Protein 8BTX (pdb70)

Radius of gyration: 14.87 Å; Cα contacts (8 Å, |Δi|>4): 367; chains: 1; bounding box: 34×34×34 Å

GO terms:
  GO:0005515 protein binding (F, IPI)
  GO:0000968 tRNA exon ligation (P, IDA)
  GO:0036498 IRE1-mediated unfolded protein response (P, IDA)
  GO:1902494 catalytic complex (C, IDA)
  GO:0044600 protein guanylyltransferase activity (F, IDA)
  GO:0070054 mRNA splicing, via endonucleolytic cleavage and ligation (P, IDA)
  GO:0005634 nucleus (C, IDA)
  GO:0005737 cytoplasm (C, IDA)
  GO:0072669 tRNA-splicing ligase complex (C, IDA)
  GO:0006388 tRNA splicing, via endonucleolytic cleavage and ligation (P, IDA)
  GO:0170057 RNA ligase (GTP) activity (F, IDA)
  GO:0005737 cytoplasm (C, EXP)
  GO:0000394 RNA splicing, via endonucleolytic cleavage and ligation (P, IMP)
  GO:0005654 nucleoplasm (C, TAS)

Sequence (158 aa):
DYNLTEEQKAIKAKYPPVNRKYEYLDHTADVQLHAWGDTLEEAFEQCAMAMFGYMTDTGTVEPLQTVEVETQGDDLQQSLLFHFLDEWLYKFSADEFFIPREVKVLSIDQRNFKLRSIIGWGEEFSLSKHPQGTEVKAITYSAMQVYNEENPEVFVVIIDI

Organism: Homo sapiens (NCBI:txid9606)

Structure (mmCIF, N/CA/C/O backbone):
data_8BTX
#
_entry.id   8BTX
#
_cell.length_a   79.981
_cell.length_b   79.981
_cell.length_c   65.164
_cell.angle_alpha   90.000
_cell.angle_beta   90.000
_cell.angle_gamma   90.000
#
_symmetry.space_group_name_H-M   'P 42 2 2'
#
loop_
_entity.id
_entity.type
_entity.pdbx_description
1 polymer 'Protein archease'
2 water water
#
loop_
_atom_site.group_PDB
_atom_site.id
_atom_site.type_symbol
_atom_site.label_atom_id
_atom_site.label_alt_id
_atom_site.label_comp_id
_atom_site.label_asym_id
_atom_site.label_entity_id
_atom_site.label_seq_id
_atom_site.pdbx_PDB_ins_code
_atom_site.Cartn_x
_atom_site.Cartn_y
_atom_site.Cartn_z
_atom_site.occupancy
_atom_site.B_iso_or_equiv
_atom_site.auth_seq_id
_atom_site.auth_comp_id
_atom_site.auth_asym_id
_atom_site.auth_atom_id
_atom_site.pdbx_PDB_model_num
ATOM 1 N N . ASP A 1 26 ? 22.88787 26.28394 27.34218 1.000 88.54848 22 ASP A N 1
ATOM 2 C CA . ASP A 1 26 ? 21.83224 27.27950 27.14035 1.000 95.43658 22 ASP A CA 1
ATOM 3 C C . ASP A 1 26 ? 20.87158 26.91920 25.99964 1.000 96.51086 22 ASP A C 1
ATOM 4 O O . ASP A 1 26 ? 21.30959 26.54715 24.90337 1.000 98.49007 22 ASP A O 1
ATOM 9 N N . TYR A 1 27 ? 19.56546 27.05408 26.26299 1.000 89.80717 23 TYR A N 1
ATOM 10 C CA . TYR A 1 27 ? 18.50544 26.67731 25.33004 1.000 89.74990 23 TYR A CA 1
ATOM 11 C C . TYR A 1 27 ? 17.61262 27.87711 25.03486 1.000 87.64112 23 TYR A C 1
ATOM 12 O O . TYR A 1 27 ? 17.66688 28.90797 25.71351 1.000 89.22286 23 TYR A O 1
ATOM 21 N N . ASN A 1 28 ? 16.77255 27.72314 24.01025 1.000 80.06566 24 ASN A N 1
ATOM 22 C CA . ASN A 1 28 ? 15.72892 28.69038 23.68598 1.000 82.19662 24 ASN A CA 1
ATOM 23 C C . ASN A 1 28 ? 14.40655 28.16938 24.23581 1.000 84.77501 24 ASN A C 1
ATOM 24 O O . ASN A 1 28 ? 13.98299 27.05489 23.90126 1.000 83.06343 24 ASN A O 1
ATOM 29 N N . LEU A 1 29 ? 13.75814 28.97165 25.07206 1.000 75.88914 25 LEU A N 1
ATOM 30 C CA . LEU A 1 29 ? 12.57963 28.54190 25.80848 1.000 76.17783 25 LEU A CA 1
ATOM 31 C C . LEU A 1 29 ? 11.31734 29.15928 25.21902 1.000 65.56869 25 LEU A C 1
ATOM 32 O O . LEU A 1 29 ? 11.31534 30.32145 24.80160 1.000 73.07513 25 LEU A O 1
ATOM 37 N N . THR A 1 30 ? 10.24802 28.36855 25.18196 1.000 68.35862 26 THR A N 1
ATOM 38 C CA . THR A 1 30 ? 8.92210 28.91400 24.96523 1.000 64.91318 26 THR A CA 1
ATOM 39 C C . THR A 1 30 ? 8.54816 29.81076 26.13883 1.000 70.74669 26 THR A C 1
ATOM 40 O O . THR A 1 30 ? 9.21018 29.82823 27.18027 1.000 69.24473 26 THR A O 1
ATOM 44 N N . GLU A 1 31 ? 7.45679 30.55480 25.96823 1.000 71.05793 27 GLU A N 1
ATOM 45 C CA . GLU A 1 31 ? 6.93323 31.33105 27.08286 1.000 70.44949 27 GLU A CA 1
ATOM 46 C C . GLU A 1 31 ? 6.48442 30.42268 28.21365 1.000 70.18672 27 GLU A C 1
ATOM 47 O O . GLU A 1 31 ? 6.69378 30.73490 29.39072 1.000 71.63178 27 GLU A O 1
ATOM 53 N N . GLU A 1 32 ? 5.84379 29.30106 27.87631 1.000 69.18112 28 GLU A N 1
ATOM 54 C CA . GLU A 1 32 ? 5.39485 28.37478 28.90802 1.000 73.42645 28 GLU A CA 1
ATOM 55 C C . GLU A 1 32 ? 6.57982 27.82184 29.68684 1.000 71.25253 28 GLU A C 1
ATOM 56 O O . GLU A 1 32 ? 6.53432 27.71941 30.91787 1.000 70.33348 28 GLU A O 1
ATOM 62 N N . GLN A 1 33 ? 7.65700 27.47283 28.98504 1.000 69.41474 29 GLN A N 1
ATOM 63 C CA . GLN A 1 33 ? 8.83444 26.93848 29.65910 1.000 63.15947 29 GLN A CA 1
ATOM 64 C C . GLN A 1 33 ? 9.47610 27.98431 30.56325 1.000 63.80045 29 GLN A C 1
ATOM 65 O O . GLN A 1 33 ? 9.94068 27.66039 31.65936 1.000 60.94308 29 GLN A O 1
ATOM 71 N N . LYS A 1 34 ? 9.50715 29.24405 30.12733 1.000 61.23470 30 LYS A N 1
ATOM 72 C CA . LYS A 1 34 ? 10.05282 30.29673 30.97788 1.000 64.50252 30 LYS A CA 1
ATOM 73 C C . LYS A 1 34 ? 9.22041 30.46861 32.24358 1.000 71.61066 30 LYS A C 1
ATOM 74 O O . LYS A 1 34 ? 9.75985 30.76167 33.31966 1.000 66.82387 30 LYS A O 1
ATOM 80 N N . ALA A 1 35 ? 7.90461 30.28175 32.13698 1.000 67.85868 31 ALA A N 1
ATOM 81 C CA . ALA A 1 35 ? 7.04497 30.47722 33.29895 1.000 70.50013 31 ALA A CA 1
ATOM 82 C C . ALA A 1 35 ? 7.27904 29.39559 34.34560 1.000 66.85615 31 ALA A C 1
ATOM 83 O O . ALA A 1 35 ? 7.31053 29.68770 35.54654 1.000 67.40898 31 ALA A O 1
ATOM 85 N N . ILE A 1 36 ? 7.46188 28.14567 33.91351 1.000 61.31976 32 ILE A N 1
ATOM 86 C CA . ILE A 1 36 ? 7.73956 27.06932 34.85917 1.000 65.46343 32 ILE A CA 1
ATOM 87 C C . ILE A 1 36 ? 9.08953 27.28463 35.52153 1.000 65.90055 32 ILE A C 1
ATOM 88 O O . ILE A 1 36 ? 9.25561 27.05784 36.72524 1.000 67.70174 32 ILE A O 1
ATOM 93 N N . LYS A 1 37 ? 10.07688 27.71948 34.74251 1.000 66.31562 33 LYS A N 1
ATOM 94 C CA . LYS A 1 37 ? 11.39879 27.98997 35.28850 1.000 65.36768 33 LYS A CA 1
ATOM 95 C C . LYS A 1 37 ? 11.35261 29.07794 36.35579 1.000 67.45009 33 LYS A C 1
ATOM 96 O O . LYS A 1 37 ? 12.16485 29.07038 37.28714 1.000 70.92385 33 LYS A O 1
ATOM 102 N N . ALA A 1 38 ? 10.40619 30.00216 36.25275 1.000 66.36514 34 ALA A N 1
ATOM 103 C CA . ALA A 1 38 ? 10.30339 31.09623 37.20978 1.000 63.90816 34 ALA A CA 1
ATOM 104 C C . ALA A 1 38 ? 9.52061 30.72104 38.46173 1.000 67.24661 34 ALA A C 1
ATOM 105 O O . ALA A 1 38 ? 9.62995 31.42088 39.47305 1.000 76.84274 34 ALA A O 1
ATOM 107 N N . LYS A 1 39 ? 8.75252 29.63227 38.41908 1.000 69.77826 35 LYS A N 1
ATOM 108 C CA . LYS A 1 39 ? 7.92068 29.19054 39.53314 1.000 69.29926 35 LYS A CA 1
ATOM 109 C C . LYS A 1 39 ? 8.66221 28.34960 40.55374 1.000 68.16583 35 LYS A C 1
ATOM 110 O O . LYS A 1 39 ? 8.13361 28.13193 41.64748 1.000 68.73979 35 LYS A O 1
ATOM 116 N N . TYR A 1 40 ? 9.83688 27.82304 40.20655 1.000 56.61578 36 TYR A N 1
ATOM 117 C CA . TYR A 1 40 ? 10.55699 26.88488 41.04804 1.000 61.45498 36 TYR A CA 1
ATOM 118 C C . TYR A 1 40 ? 11.96165 27.39203 41.34492 1.000 62.39598 36 TYR A C 1
ATOM 119 O O . TYR A 1 40 ? 12.53378 28.13920 40.54986 1.000 63.79479 36 TYR A O 1
ATOM 128 N N . PRO A 1 41 ? 12.54599 26.99412 42.47206 1.000 65.81461 37 PRO A N 1
ATOM 129 C CA . PRO A 1 41 ? 13.88849 27.47211 42.82569 1.000 60.59858 37 PRO A CA 1
ATOM 130 C C . PRO A 1 41 ? 14.93417 26.90845 41.88224 1.000 55.06250 37 PRO A C 1
ATOM 131 O O . PRO A 1 41 ? 14.93767 25.70232 41.60089 1.000 58.38302 37 PRO A O 1
ATOM 135 N N . PRO A 1 42 ? 15.84366 27.74504 41.37817 1.000 56.34493 38 PRO A N 1
ATOM 136 C CA . PRO A 1 42 ? 16.93648 27.22679 40.54407 1.000 56.55745 38 PRO A CA 1
ATOM 137 C C . PRO A 1 42 ? 17.81132 26.27957 41.34505 1.000 52.28727 38 PRO A C 1
ATOM 138 O O . PRO A 1 42 ? 17.95083 26.40793 42.56239 1.000 55.97541 38 PRO A O 1
ATOM 142 N N . VAL A 1 43 ? 18.38642 25.31584 40.65531 1.000 54.79435 39 VAL A N 1
ATOM 143 C CA . VAL A 1 43 ? 19.32057 24.37570 41.26615 1.000 59.10408 39 VAL A CA 1
ATOM 144 C C . VAL A 1 43 ? 20.72842 24.93744 41.11485 1.000 58.24116 39 VAL A C 1
ATOM 145 O O . VAL A 1 43 ? 21.10878 25.38225 40.02789 1.000 56.84773 39 VAL A O 1
ATOM 149 N N . ASN A 1 44 ? 21.49487 24.95394 42.20373 1.000 58.65580 40 ASN A N 1
ATOM 150 C CA . ASN A 1 44 ? 22.87323 25.42543 42.12109 1.000 63.97653 40 ASN A CA 1
ATOM 151 C C . ASN A 1 44 ? 23.67778 24.48535 41.23401 1.000 58.16302 40 ASN A C 1
ATOM 152 O O . ASN A 1 44 ? 23.64143 23.26975 41.41944 1.000 66.77058 40 ASN A O 1
ATOM 157 N N . ARG A 1 45 ? 24.40716 25.04314 40.27189 1.000 60.25922 41 ARG A N 1
ATOM 158 C CA . ARG A 1 45 ? 25.17679 24.24322 39.32265 1.000 60.68628 41 ARG A CA 1
ATOM 159 C C . ARG A 1 45 ? 26.62902 24.18602 39.77759 1.000 56.51718 41 ARG A C 1
ATOM 160 O O . ARG A 1 45 ? 27.29005 25.22508 39.88928 1.000 58.23271 41 ARG A O 1
ATOM 168 N N . LYS A 1 46 ? 27.12162 22.97696 40.03286 1.000 56.93000 42 LYS A N 1
ATOM 169 C CA . LYS A 1 46 ? 28.52212 22.74770 40.36895 1.000 52.23772 42 LYS A CA 1
ATOM 170 C C . LYS A 1 46 ? 29.09128 21.71066 39.40286 1.000 52.64137 42 LYS A C 1
ATOM 171 O O . LYS A 1 46 ? 29.60348 20.66194 39.80045 1.000 43.86011 42 LYS A O 1
ATOM 177 N N . TYR A 1 47 ? 28.96613 22.00609 38.10879 1.000 43.60263 43 TYR A N 1
ATOM 178 C CA . TYR A 1 47 ? 29.43363 21.09171 37.08179 1.000 45.04986 43 TYR A CA 1
ATOM 179 C C . TYR A 1 47 ? 29.81259 21.88629 35.84168 1.000 48.95356 43 TYR A C 1
ATOM 180 O O . TYR A 1 47 ? 29.44224 23.06092 35.68323 1.000 50.45717 43 TYR A O 1
ATOM 189 N N . GLU A 1 48 ? 30.55352 21.22677 34.95506 1.000 46.75545 44 GLU A N 1
ATOM 190 C CA . GLU A 1 48 ? 30.93940 21.84487 33.69461 1.000 48.05248 44 GLU A CA 1
ATOM 191 C C . GLU A 1 48 ? 31.17921 20.74978 32.66455 1.000 51.25802 44 GLU A C 1
ATOM 192 O O . GLU A 1 48 ? 31.31377 19.57012 32.99944 1.000 49.00641 44 GLU A O 1
ATOM 198 N N . TYR A 1 49 ? 31.21294 21.15306 31.40165 1.000 46.14125 45 TYR A N 1
ATOM 199 C CA . TYR A 1 49 ? 31.29815 20.21467 30.29291 1.000 46.31269 45 TYR A CA 1
ATOM 200 C C . TYR A 1 49 ? 32.52933 20.52528 29.47075 1.000 48.25294 45 TYR A C 1
ATOM 201 O O . TYR A 1 49 ? 32.94295 21.68422 29.34917 1.000 52.76804 45 TYR A O 1
ATOM 210 N N . LEU A 1 50 ? 33.08571 19.48031 28.88086 1.000 52.06480 46 LEU A N 1
ATOM 211 C CA . LEU A 1 50 ? 34.16093 19.58354 27.90791 1.000 51.81491 46 LEU A CA 1
ATOM 212 C C . LEU A 1 50 ? 33.71365 18.72866 26.72018 1.000 58.93231 46 LEU A C 1
ATOM 213 O O . LEU A 1 50 ? 33.70404 17.49533 26.81284 1.000 50.48552 46 LEU A O 1
ATOM 218 N N . ASP A 1 51 ? 33.30453 19.38739 25.62801 1.000 61.31449 47 ASP A N 1
ATOM 219 C CA . ASP A 1 51 ? 32.67563 18.71132 24.49417 1.000 62.00987 47 ASP A CA 1
ATOM 220 C C . ASP A 1 51 ? 33.70928 18.12206 23.54986 1.000 59.17417 47 ASP A C 1
ATOM 221 O O . ASP A 1 51 ? 34.70961 18.76467 23.22275 1.000 59.36893 47 ASP A O 1
ATOM 226 N N . HIS A 1 52 ? 33.43712 16.91541 23.06451 1.000 55.17682 48 HIS A N 1
ATOM 227 C CA . HIS A 1 52 ? 34.18202 16.36333 21.93980 1.000 59.52998 48 HIS A CA 1
ATOM 228 C C . HIS A 1 52 ? 33.17887 15.90939 20.88690 1.000 59.10722 48 HIS A C 1
ATOM 229 O O . HIS A 1 52 ? 31.96526 16.02656 21.06839 1.000 62.29711 48 HIS A O 1
ATOM 236 N N . THR A 1 53 ? 33.68946 15.40615 19.76655 1.000 68.29735 49 THR A N 1
ATOM 237 C CA . THR A 1 53 ? 32.81706 15.03773 18.65776 1.000 69.32047 49 THR A CA 1
ATOM 238 C C . THR A 1 53 ? 31.73829 14.05097 19.09757 1.000 68.37142 49 THR A C 1
ATOM 239 O O . THR A 1 53 ? 30.54248 14.29894 18.91683 1.000 69.84007 49 THR A O 1
ATOM 243 N N . ALA A 1 54 ? 32.14805 12.93266 19.70203 1.000 67.11258 50 ALA A N 1
ATOM 244 C CA . ALA A 1 54 ? 31.25123 11.82293 20.00412 1.000 59.26895 50 ALA A CA 1
ATOM 245 C C . ALA A 1 54 ? 31.02213 11.60530 21.49217 1.000 58.24975 50 ALA A C 1
ATOM 246 O O . ALA A 1 54 ? 30.33945 10.64867 21.86799 1.000 57.00965 50 ALA A O 1
ATOM 248 N N . ASP A 1 55 ? 31.57552 12.44578 22.35320 1.000 52.92759 51 ASP A N 1
ATOM 249 C CA . ASP A 1 55 ? 31.38764 12.24680 23.77783 1.000 50.24882 51 ASP A CA 1
ATOM 250 C C . ASP A 1 55 ? 31.65308 13.56976 24.47420 1.000 51.62219 51 ASP A C 1
ATOM 251 O O . ASP A 1 55 ? 32.16022 14.52689 23.88224 1.000 50.00603 51 ASP A O 1
ATOM 256 N N . VAL A 1 56 ? 31.29096 13.60935 25.74362 1.000 49.10939 52 VAL A N 1
ATOM 257 C CA . VAL A 1 56 ? 31.44139 14.80442 26.55950 1.000 45.04629 52 VAL A CA 1
ATOM 258 C C . VAL A 1 56 ? 32.04372 14.37475 27.87967 1.000 50.22853 52 VAL A C 1
ATOM 259 O O . VAL A 1 56 ? 31.59057 13.38645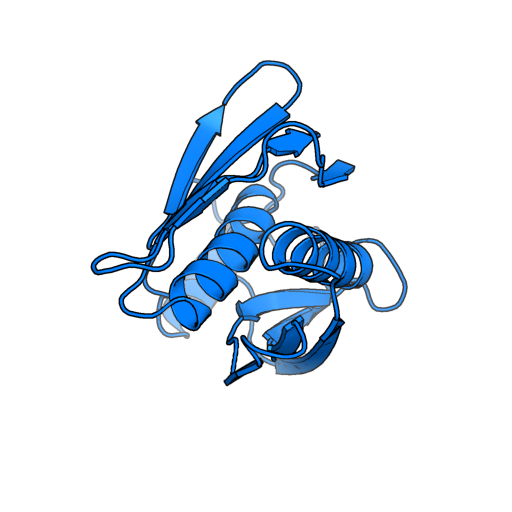 28.46458 1.000 45.92560 52 VAL A O 1
ATOM 263 N N . GLN A 1 57 ? 33.03939 15.11287 28.36989 1.000 49.55302 53 GLN A N 1
ATOM 264 C CA . GLN A 1 57 ? 33.47252 14.89904 29.74621 1.000 50.63063 53 GLN A CA 1
ATOM 265 C C . GLN A 1 57 ? 32.66327 15.78996 30.67487 1.000 54.04294 53 GLN A C 1
ATOM 266 O O . GLN A 1 57 ? 32.56209 16.99991 30.44256 1.000 50.80819 53 GLN A O 1
ATOM 272 N N . LEU A 1 58 ? 32.07271 15.17755 31.70496 1.000 46.49290 54 LEU A N 1
ATOM 273 C CA . LEU A 1 58 ? 31.42739 15.87408 32.81000 1.000 43.77691 54 LEU A CA 1
ATOM 274 C C . LEU A 1 58 ? 32.42500 16.00141 33.95001 1.000 46.49329 54 LEU A C 1
ATOM 275 O O . LEU A 1 58 ? 33.13100 15.04257 34.27979 1.000 51.39181 54 LEU A O 1
ATOM 280 N N . HIS A 1 59 ? 32.50868 17.19492 34.52148 1.000 44.72146 55 HIS A N 1
ATOM 281 C CA . HIS A 1 59 ? 33.26549 17.44815 35.73918 1.000 44.20218 55 HIS A CA 1
ATOM 282 C C . HIS A 1 59 ? 32.29638 18.05224 36.74518 1.000 47.10273 55 HIS A C 1
ATOM 283 O O . HIS A 1 59 ? 31.67925 19.08448 36.45859 1.000 47.45824 55 HIS A O 1
ATOM 290 N N . ALA A 1 60 ? 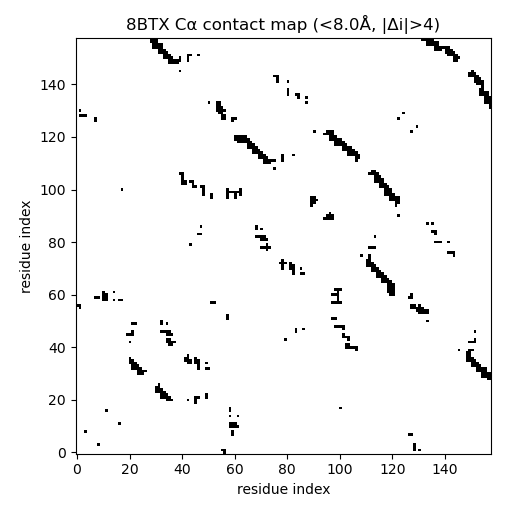32.14856 17.40142 37.90484 1.000 41.25521 56 ALA A N 1
ATOM 291 C CA . ALA A 1 60 ? 31.22789 17.84873 38.94920 1.000 40.44909 56 ALA A CA 1
ATOM 292 C C . ALA A 1 60 ? 31.92850 17.82986 40.30054 1.000 44.48510 56 ALA A C 1
ATOM 293 O O . ALA A 1 60 ? 32.81952 17.00668 40.53302 1.000 49.35908 56 ALA A O 1
ATOM 295 N N . TRP A 1 61 ? 31.48190 18.69918 41.20750 1.000 44.41922 57 TRP A N 1
ATOM 296 C CA . TRP A 1 61 ? 32.14674 18.86473 42.49476 1.000 43.07213 57 TRP A CA 1
ATOM 297 C C . TRP A 1 61 ? 31.11402 19.24477 43.55188 1.000 48.11221 57 TRP A C 1
ATOM 298 O O . TRP A 1 61 ? 29.96947 19.57517 43.24182 1.000 44.44469 57 TRP A O 1
ATOM 309 N N . GLY A 1 62 ? 31.53792 19.19121 44.80695 1.000 48.10031 58 GLY A N 1
ATOM 310 C CA . GLY A 1 62 ? 30.71748 19.71485 45.88261 1.000 51.24308 58 GLY A CA 1
ATOM 311 C C . GLY A 1 62 ? 31.49148 19.68858 47.17439 1.000 49.32136 58 GLY A C 1
ATOM 312 O O . GLY A 1 62 ? 32.67775 19.35874 47.20308 1.000 52.37883 58 GLY A O 1
ATOM 313 N N . ASP A 1 63 ? 30.80613 20.04204 48.25848 1.000 50.27473 59 ASP A N 1
ATOM 314 C CA . ASP A 1 63 ? 31.46577 20.04533 49.55828 1.000 51.35403 59 ASP A CA 1
ATOM 315 C C . ASP A 1 63 ? 31.62400 18.64055 50.11327 1.000 53.57865 59 ASP A C 1
ATOM 316 O O . ASP A 1 63 ? 32.48997 18.40992 50.96637 1.000 54.89471 59 ASP A O 1
ATOM 321 N N . THR A 1 64 ? 30.80354 17.70844 49.64374 1.000 50.93166 60 THR A N 1
ATOM 322 C CA . THR A 1 64 ? 30.83845 16.31477 50.04303 1.000 48.41441 60 THR A CA 1
ATOM 323 C C . THR A 1 64 ? 30.90332 15.46245 48.78564 1.000 48.19926 60 THR A C 1
ATOM 324 O O . THR A 1 64 ? 30.54207 15.91266 47.69302 1.000 48.66316 60 THR A O 1
ATOM 328 N N . LEU A 1 65 ? 31.36584 14.22051 48.95217 1.000 50.25352 61 LEU A N 1
ATOM 329 C CA . LEU A 1 65 ? 31.33865 13.27215 47.84195 1.000 49.50161 61 LEU A CA 1
ATOM 330 C C . LEU A 1 65 ? 29.91643 13.05315 47.35716 1.000 51.95264 61 LEU A C 1
ATOM 331 O O . LEU A 1 65 ? 29.67551 12.90367 46.15242 1.000 46.91294 61 LEU A O 1
ATOM 336 N N . GLU A 1 66 ? 28.95619 13.02515 48.28956 1.000 44.33402 62 GLU A N 1
ATOM 337 C CA . GLU A 1 66 ? 27.55115 12.89941 47.90910 1.000 46.70157 62 GLU A CA 1
ATOM 338 C C . GLU A 1 66 ? 27.11006 14.04393 47.00718 1.000 46.99076 62 GLU A C 1
ATOM 339 O O . GLU A 1 66 ? 26.36161 13.83011 46.04736 1.000 45.77148 62 GLU A O 1
ATOM 345 N N . GLU A 1 67 ? 27.53901 15.27092 47.31617 1.000 44.83293 63 GLU A N 1
ATOM 346 C CA . GLU A 1 67 ? 27.18482 16.41214 46.47725 1.000 49.00115 63 GLU A CA 1
ATOM 347 C C . GLU A 1 67 ? 27.86612 16.33061 45.11630 1.000 48.11342 63 GLU A C 1
ATOM 348 O O . GLU A 1 67 ? 27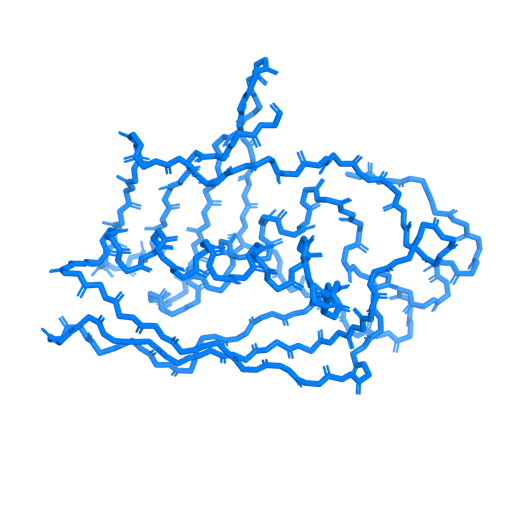.25806 16.66241 44.09425 1.000 46.98167 63 GLU A O 1
ATOM 354 N N . ALA A 1 68 ? 29.12282 15.89188 45.07276 1.000 47.11476 6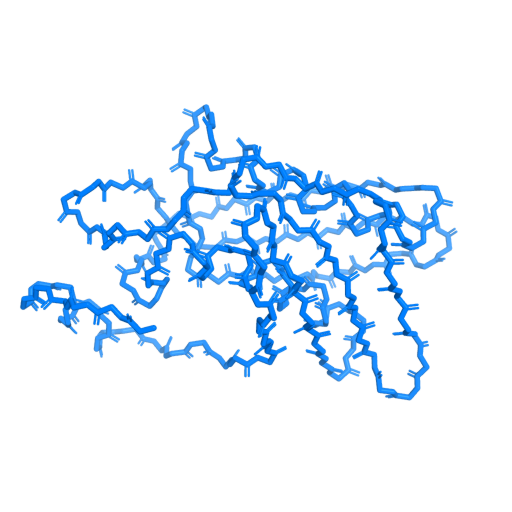4 ALA A N 1
ATOM 355 C CA . ALA A 1 68 ? 29.77248 15.72910 43.76975 1.000 43.98891 64 ALA A CA 1
ATOM 356 C C . ALA A 1 68 ? 29.02895 14.70544 42.91421 1.000 45.84211 64 ALA A C 1
ATOM 357 O O . ALA A 1 68 ? 28.84907 14.91138 41.70749 1.000 43.23659 64 ALA A O 1
ATOM 359 N N . PHE A 1 69 ? 28.55050 13.61546 43.52508 1.000 39.96001 65 PHE A N 1
ATOM 360 C CA . PHE A 1 69 ? 27.79102 12.61542 42.76230 1.000 42.69954 65 PHE A CA 1
ATOM 361 C C . PHE A 1 69 ? 26.48597 13.18987 42.22648 1.000 43.94935 65 PHE A C 1
ATOM 362 O O . PHE A 1 69 ? 26.13631 12.97018 41.06264 1.000 43.68525 65 PHE A O 1
ATOM 370 N N . GLU A 1 70 ? 25.70710 13.88269 43.08028 1.000 42.40048 66 GLU A N 1
ATOM 371 C CA . GLU A 1 70 ? 24.40740 14.37393 42.62634 1.000 44.94552 66 GLU A CA 1
ATOM 372 C C . GLU A 1 70 ? 24.57538 15.44852 41.56201 1.000 42.26903 66 GLU A C 1
ATOM 373 O O . GLU A 1 70 ? 23.77696 15.52185 40.61758 1.000 47.25054 66 GLU A O 1
ATOM 379 N N . GLN A 1 71 ? 25.61557 16.26006 41.67552 1.000 4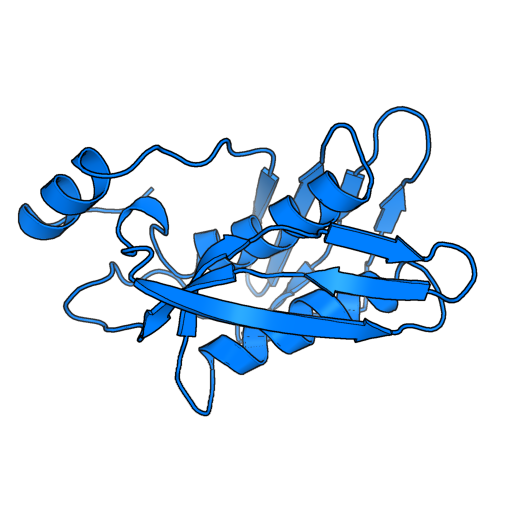2.41976 67 GLN A N 1
ATOM 380 C CA . GLN A 1 71 ? 25.90368 17.24695 40.64265 1.000 38.63918 67 GLN A CA 1
ATOM 381 C C . GLN A 1 71 ? 26.29555 16.58429 39.32643 1.000 44.91654 67 GLN A C 1
ATOM 382 O O . GLN A 1 71 ? 25.96480 17.09754 38.24729 1.000 43.98630 67 GLN A O 1
ATOM 388 N N . CYS A 1 72 ? 26.97727 15.44732 39.39139 1.000 44.95199 68 CYS A N 1
ATOM 389 C CA . CYS A 1 72 ? 27.30889 14.72559 38.16516 1.000 42.92652 68 CYS A CA 1
ATOM 390 C C . CYS A 1 72 ? 26.05637 14.18388 37.49592 1.000 42.61790 68 CYS A C 1
ATOM 391 O O . CYS A 1 72 ? 25.94456 14.20874 36.26539 1.000 45.67337 68 CYS A O 1
ATOM 394 N N . ALA A 1 73 ? 25.07492 13.72650 38.28515 1.000 47.33909 69 ALA A N 1
ATOM 395 C CA . ALA A 1 73 ? 23.82927 13.27441 37.67654 1.000 44.63214 69 ALA A CA 1
ATOM 396 C C . ALA A 1 73 ? 23.07347 14.44311 37.05808 1.000 46.21312 69 ALA A C 1
ATOM 397 O O . ALA A 1 73 ? 22.55377 14.32352 35.94231 1.000 45.09549 69 ALA A O 1
ATOM 399 N N . MET A 1 74 ? 23.02163 15.59504 37.75082 1.000 40.96552 70 MET A N 1
ATOM 400 C CA . MET A 1 74 ? 22.34068 16.75257 37.18417 1.000 42.17595 70 MET A CA 1
ATOM 401 C C . MET A 1 74 ? 23.08874 17.31162 35.98215 1.000 46.35954 70 MET A C 1
ATOM 402 O O . MET A 1 74 ? 22.46262 17.85685 35.06334 1.000 49.70808 70 MET A O 1
ATOM 407 N N . ALA A 1 75 ? 24.41626 17.17972 35.95318 1.000 46.99790 71 ALA A N 1
ATOM 408 C CA . ALA A 1 75 ? 25.14568 17.56891 34.75149 1.000 46.81914 71 ALA A CA 1
ATOM 409 C C . ALA A 1 75 ? 24.71995 16.70913 33.56892 1.000 46.94505 71 ALA A C 1
ATOM 410 O O . ALA A 1 75 ? 24.54466 17.21444 32.45234 1.000 49.84875 71 ALA A O 1
ATOM 412 N N . MET A 1 76 ? 24.51757 15.41488 33.80781 1.000 44.59100 72 MET A N 1
ATOM 413 C CA . MET A 1 76 ? 24.10358 14.50753 32.73795 1.000 47.77634 72 MET A CA 1
ATOM 414 C C . MET A 1 76 ? 22.73117 14.89049 32.20775 1.000 48.55217 72 MET A C 1
ATOM 415 O O . MET A 1 76 ? 22.53460 15.03229 30.99514 1.000 48.55057 72 MET A O 1
ATOM 420 N N . PHE A 1 77 ? 21.76086 15.05705 33.10459 1.000 47.74226 73 PHE A N 1
ATOM 421 C CA . PHE A 1 77 ? 20.42789 15.43103 32.65200 1.000 49.33601 73 PHE A CA 1
ATOM 422 C C . PHE A 1 77 ? 20.41669 16.83497 32.07718 1.000 48.10867 73 PHE A C 1
ATOM 423 O O . PHE A 1 77 ? 19.63384 17.11835 31.16768 1.000 52.76128 73 PHE A O 1
ATOM 431 N N . GLY A 1 78 ? 21.27456 17.72596 32.58980 1.000 48.04398 74 GLY A N 1
ATOM 432 C CA . GLY A 1 78 ? 21.37849 19.07137 32.04722 1.000 50.03952 74 GLY A CA 1
ATOM 433 C C . GLY A 1 78 ? 21.85518 19.10668 30.61287 1.000 52.15236 74 GLY A C 1
ATOM 434 O O . GLY A 1 78 ? 21.63484 20.10051 29.91144 1.000 53.28248 74 GLY A O 1
ATOM 435 N N . TYR A 1 79 ? 22.50561 18.04390 30.15561 1.000 46.82458 75 TYR A N 1
ATOM 436 C CA . TYR A 1 79 ? 22.87893 17.96786 28.75297 1.000 49.78769 75 TYR A CA 1
ATOM 437 C C . TYR A 1 79 ? 21.69457 17.59237 27.87073 1.000 53.93384 75 TYR A C 1
ATOM 438 O O . TYR A 1 79 ? 21.67925 17.94105 26.68356 1.000 57.78703 75 TYR A O 1
ATOM 447 N N . MET A 1 80 ? 20.69458 16.90442 28.43317 1.000 56.30898 76 MET A N 1
ATOM 448 C CA . MET A 1 80 ? 19.54204 16.44772 27.65615 1.000 56.78412 76 MET A CA 1
ATOM 449 C C . MET A 1 80 ? 18.47659 17.52304 27.48392 1.000 55.82239 76 MET A C 1
ATOM 450 O O . MET A 1 80 ? 17.73216 17.48664 26.49803 1.000 56.95966 76 MET A O 1
ATOM 455 N N . THR A 1 81 ? 18.37249 18.47022 28.41690 1.000 54.00807 77 THR A N 1
ATOM 456 C CA . THR A 1 81 ? 17.33022 19.49393 28.38400 1.000 53.95940 77 THR A CA 1
ATOM 457 C C . THR A 1 81 ? 17.71162 20.58471 29.38390 1.000 60.73605 77 THR A C 1
ATOM 458 O O . THR A 1 81 ? 18.75322 20.50656 30.04009 1.000 56.90295 77 THR A O 1
ATOM 462 N N . ASP A 1 82 ? 16.87592 21.62294 29.47503 1.000 59.51652 78 ASP A N 1
ATOM 463 C CA . ASP A 1 82 ? 16.97696 22.62427 30.54461 1.000 57.68268 78 ASP A CA 1
ATOM 464 C C . ASP A 1 82 ? 16.17412 22.07504 31.71723 1.000 53.67555 78 ASP A C 1
ATOM 465 O O . ASP A 1 82 ? 14.94430 22.14402 31.72429 1.000 51.35169 78 ASP A O 1
ATOM 470 N N . THR A 1 83 ? 16.86347 21.50365 32.70459 1.000 48.23732 79 THR A N 1
ATOM 471 C CA . THR A 1 83 ? 16.14416 20.86086 33.79657 1.000 48.77177 79 THR A CA 1
ATOM 472 C C . THR A 1 83 ? 15.42811 21.86235 34.67669 1.000 55.17000 79 THR A C 1
ATOM 473 O O . THR A 1 83 ? 14.57387 21.45422 35.47060 1.000 52.22315 79 THR A O 1
ATOM 477 N N . GLY A 1 84 ? 15.74551 23.15400 34.55255 1.000 51.46093 80 GLY A N 1
ATOM 478 C CA . GLY A 1 84 ? 14.96290 24.18169 35.22578 1.000 53.82684 80 GLY A CA 1
ATOM 479 C C . GLY A 1 84 ? 13.50814 24.22803 34.79571 1.000 53.09705 80 GLY A C 1
ATOM 480 O O . GLY A 1 84 ? 12.66752 24.75119 35.53296 1.000 55.07368 80 GLY A O 1
ATOM 481 N N . THR A 1 85 ? 13.18723 23.68210 33.62397 1.000 54.25107 81 THR A N 1
ATOM 482 C CA . THR A 1 85 ? 11.82007 23.67423 33.11874 1.000 55.91218 81 THR A CA 1
ATOM 483 C C . THR A 1 85 ? 11.05285 22.42574 33.52145 1.000 52.02828 81 THR A C 1
ATOM 484 O O . THR A 1 85 ? 9.90390 22.26533 33.10210 1.000 59.37127 81 THR A O 1
ATOM 488 N N . VAL A 1 86 ? 11.67338 21.53009 34.28419 1.000 54.84847 82 VAL A N 1
ATOM 489 C CA . VAL A 1 86 ? 11.03833 20.29721 34.73240 1.000 57.56291 82 VAL A CA 1
ATOM 490 C C . VAL A 1 86 ? 10.32754 20.56722 36.05000 1.000 56.48826 82 VAL A C 1
ATOM 491 O O . VAL A 1 86 ? 10.91484 21.14405 36.97250 1.000 58.51278 82 VAL A O 1
ATOM 495 N N . GLU A 1 87 ? 9.07455 20.13735 36.14945 1.000 58.45160 83 GLU A N 1
ATOM 496 C CA . GLU A 1 87 ? 8.35672 20.34511 37.40399 1.000 61.65775 83 GLU A CA 1
ATOM 497 C C . GLU A 1 87 ? 8.62180 19.19528 38.37393 1.000 62.53613 83 GLU A C 1
ATOM 498 O O . GLU A 1 87 ? 8.67111 18.03555 37.95604 1.000 61.42595 83 GLU A O 1
ATOM 504 N N . PRO A 1 88 ? 8.78785 19.47383 39.68166 1.000 57.76240 84 PRO A N 1
ATOM 505 C CA . PRO A 1 88 ? 9.10820 18.40728 40.64922 1.000 58.57454 84 PRO A CA 1
ATOM 506 C C . PRO A 1 88 ? 7.86682 17.68174 41.15734 1.000 63.85750 84 PRO A C 1
ATOM 507 O O . PRO A 1 88 ? 7.60819 17.59867 42.36213 1.000 69.67530 84 PRO A O 1
ATOM 511 N N . LEU A 1 89 ? 7.08938 17.13343 40.22277 1.000 62.58975 85 LEU A N 1
ATOM 512 C CA . LEU A 1 89 ? 5.79695 16.54714 40.56466 1.000 63.09550 85 LEU A CA 1
ATOM 513 C C . LEU A 1 89 ? 5.94620 15.20258 41.26530 1.000 65.15202 85 LEU A C 1
ATOM 514 O O . LEU A 1 89 ? 5.27031 14.93799 42.26995 1.000 66.46340 85 LEU A O 1
ATOM 519 N N . GLN A 1 90 ? 6.79651 14.33392 40.73018 1.000 62.92867 86 GLN A N 1
ATOM 520 C CA . GLN A 1 90 ? 6.91567 12.95818 41.18329 1.000 67.23857 86 GLN A CA 1
ATOM 521 C C . GLN A 1 90 ? 8.29543 12.69165 41.76463 1.000 63.35995 86 GLN A C 1
ATOM 522 O O . GLN A 1 90 ? 9.28656 13.33499 41.41410 1.000 58.25481 86 GLN A O 1
ATOM 528 N N . THR A 1 91 ? 8.34927 11.69254 42.63558 1.000 59.69284 87 THR A N 1
ATOM 529 C CA . THR A 1 91 ? 9.56719 11.30619 43.32941 1.000 56.50092 87 THR A CA 1
ATOM 530 C C . THR A 1 91 ? 9.99053 9.90659 42.89314 1.000 57.70668 87 THR A C 1
ATOM 531 O O . THR A 1 91 ? 9.15599 8.99923 42.78623 1.000 62.30225 87 THR A O 1
ATOM 535 N N . VAL A 1 92 ? 11.28282 9.73748 42.62996 1.000 56.02024 88 VAL A N 1
ATOM 536 C CA . VAL A 1 92 ? 11.84978 8.45900 42.21134 1.000 55.58431 88 VAL A CA 1
ATOM 537 C C . VAL A 1 92 ? 13.12196 8.21603 43.00951 1.000 53.18564 88 VAL A C 1
ATOM 538 O O . VAL A 1 92 ? 13.92497 9.13567 43.19651 1.000 51.49964 88 VAL A O 1
ATOM 542 N N . GLU A 1 93 ? 13.30515 6.98481 43.49229 1.000 52.22524 89 GLU A N 1
ATOM 543 C CA . GLU A 1 93 ? 14.49478 6.62098 44.25497 1.000 54.36974 89 GLU A CA 1
ATOM 544 C C . GLU A 1 93 ? 15.39881 5.69993 43.43812 1.000 52.02063 89 GLU A C 1
ATOM 545 O O . GLU A 1 93 ? 14.91536 4.83472 42.70219 1.000 55.22451 89 GLU A O 1
ATOM 551 N N . VAL A 1 94 ? 16.70755 5.91698 43.54996 1.000 48.46226 90 VAL A N 1
ATOM 552 C CA . VAL A 1 94 ? 17.73096 5.06737 42.93640 1.000 47.83045 90 VAL A CA 1
ATOM 553 C C . VAL A 1 94 ? 18.69934 4.64693 44.02866 1.000 47.03990 90 VAL A C 1
ATOM 554 O O . VAL A 1 94 ? 19.36834 5.49849 44.62733 1.000 49.66383 90 VAL A O 1
ATOM 558 N N . GLU A 1 95 ? 18.77159 3.34763 44.29202 1.000 49.40072 91 GLU A N 1
ATOM 559 C CA . GLU A 1 95 ? 19.76045 2.77368 45.19459 1.000 48.93457 91 GLU A CA 1
ATOM 560 C C . GLU A 1 95 ? 20.66712 1.86287 44.38966 1.000 57.08820 91 GLU A C 1
ATOM 561 O O . GLU A 1 95 ? 20.20099 1.16941 43.48144 1.000 53.57189 91 GLU A O 1
ATOM 567 N N . THR A 1 96 ? 21.95832 1.85944 44.70574 1.000 48.46650 92 THR A N 1
ATOM 568 C CA . THR A 1 96 ? 22.88150 1.10171 43.86512 1.000 54.84067 92 THR A CA 1
ATOM 569 C C . THR A 1 96 ? 24.12186 0.72793 44.66675 1.000 55.94263 92 THR A C 1
ATOM 570 O O . THR A 1 96 ? 24.35362 1.22460 45.76908 1.000 49.16774 92 THR A O 1
ATOM 574 N N . GLN A 1 97 ? 24.93703 -0.14179 44.08151 1.000 52.29977 93 GLN A N 1
ATOM 575 C CA . GLN A 1 97 ? 26.17029 -0.57796 44.71435 1.000 57.45510 93 GLN A CA 1
ATOM 576 C C . GLN A 1 97 ? 27.25263 -0.66973 43.65596 1.000 56.67339 93 GLN A C 1
ATOM 577 O O . GLN A 1 97 ? 26.97679 -0.73889 42.45864 1.000 56.70973 93 GLN A O 1
ATOM 583 N N . GLY A 1 98 ? 28.49538 -0.63813 44.11020 1.000 51.37836 94 GLY A N 1
ATOM 584 C CA . GLY A 1 98 ? 29.62695 -0.82240 43.22807 1.000 54.09533 94 GLY A CA 1
ATOM 585 C C . GLY A 1 98 ? 30.66092 -1.68735 43.91618 1.000 51.59548 94 GLY A C 1
ATOM 586 O O . GLY A 1 98 ? 30.43130 -2.19545 45.01705 1.000 50.53149 94 GLY A O 1
ATOM 587 N N . ASP A 1 99 ? 31.78917 -1.87469 43.23593 1.000 49.24761 95 ASP A N 1
ATOM 588 C CA . ASP A 1 99 ? 32.91812 -2.55291 43.85699 1.000 51.00351 95 ASP A CA 1
ATOM 589 C C . ASP A 1 99 ? 33.98768 -1.58132 44.32982 1.000 52.75993 95 ASP A C 1
ATOM 590 O O . ASP A 1 99 ? 34.87973 -1.98537 45.08058 1.000 52.19969 95 ASP A O 1
ATOM 595 N N . ASP A 1 100 ? 33.92340 -0.32553 43.89035 1.000 49.28216 96 ASP A N 1
ATOM 596 C CA . ASP A 1 100 ? 34.75830 0.75844 44.39848 1.000 52.43305 96 ASP A CA 1
ATOM 597 C C . ASP A 1 100 ? 34.02214 2.05337 44.09649 1.000 47.64556 96 ASP A C 1
ATOM 598 O O . ASP A 1 100 ? 32.90910 2.03372 43.57360 1.000 48.61037 96 ASP A O 1
ATOM 603 N N . LEU A 1 101 ? 34.63353 3.19211 44.42872 1.000 46.35540 97 LEU A N 1
ATOM 604 C CA . LEU A 1 101 ? 33.90087 4.44139 44.24214 1.000 43.76112 97 LEU A CA 1
ATOM 605 C C . LEU A 1 101 ? 33.71056 4.75968 42.76783 1.000 43.90724 97 LEU A C 1
ATOM 606 O O . LEU A 1 101 ? 32.68302 5.32824 42.39121 1.000 44.26823 97 LEU A O 1
ATOM 611 N N . GLN A 1 102 ? 34.68912 4.41298 41.92581 1.000 44.46163 98 GLN A N 1
ATOM 612 C CA A GLN A 1 102 ? 34.54938 4.69872 40.50352 0.502 46.75472 98 GLN A CA 1
ATOM 613 C CA B GLN A 1 102 ? 34.57498 4.67838 40.49612 0.498 46.77527 98 GLN A CA 1
ATOM 614 C C . GLN A 1 102 ? 33.43492 3.86922 39.88330 1.000 48.01373 98 GLN A C 1
ATOM 615 O O . GLN A 1 102 ? 32.61591 4.40006 39.12165 1.000 46.78008 98 GLN A O 1
ATOM 626 N N . SER A 1 103 ? 33.36433 2.58113 40.21006 1.000 43.34704 99 SER A N 1
ATOM 627 C CA . SER A 1 103 ? 32.28582 1.76770 39.65880 1.000 49.51900 99 SER A CA 1
ATOM 628 C C . SER A 1 103 ? 30.94856 2.12219 40.30176 1.000 45.90661 99 SER A C 1
ATOM 629 O O . SER A 1 103 ? 29.91698 2.06382 39.63477 1.000 43.09232 99 SER A O 1
ATOM 632 N N . LEU A 1 104 ? 30.94660 2.56259 41.56285 1.000 44.49066 100 LEU A N 1
ATOM 633 C CA . LEU A 1 104 ? 29.70060 3.06585 42.14926 1.000 44.55493 100 LEU A CA 1
ATOM 634 C C . LEU A 1 104 ? 29.15478 4.24893 41.34779 1.000 45.59203 100 LEU A C 1
ATOM 635 O O . LEU A 1 104 ? 27.97122 4.28668 40.99978 1.000 45.12300 100 LEU A O 1
ATOM 640 N N . LEU A 1 105 ? 30.00366 5.23016 41.05130 1.000 42.51499 101 LEU A N 1
ATOM 641 C CA . LEU A 1 105 ? 29.56057 6.35486 40.22777 1.000 45.29199 101 LEU A CA 1
ATOM 642 C C . LEU A 1 105 ? 29.01398 5.88767 38.88108 1.000 42.19818 101 LEU A C 1
ATOM 643 O O . LEU A 1 105 ? 27.98566 6.38581 38.40916 1.000 43.79398 101 LEU A O 1
ATOM 648 N N . PHE A 1 106 ? 29.70632 4.96106 38.23268 1.000 43.21458 102 PHE A N 1
ATOM 649 C CA . PHE A 1 106 ? 29.24995 4.49629 36.92897 1.000 43.51371 102 PHE A CA 1
ATOM 650 C C . PHE A 1 106 ? 27.84757 3.92682 37.01431 1.000 42.89260 102 PHE A C 1
ATOM 651 O O . PHE A 1 106 ? 26.96049 4.31063 36.24404 1.000 43.56893 102 PHE A O 1
ATOM 659 N N . HIS A 1 107 ? 27.62468 2.99389 37.93948 1.000 38.68072 103 HIS A N 1
ATOM 660 C CA . HIS A 1 107 ? 26.31810 2.35834 38.00971 1.000 42.09735 103 HIS A CA 1
ATOM 661 C C . HIS A 1 107 ? 25.25184 3.33478 38.48789 1.000 47.25522 103 HIS A C 1
ATOM 662 O O . HIS A 1 107 ? 24.10268 3.26612 38.03720 1.000 45.09432 103 HIS A O 1
ATOM 669 N N . PHE A 1 108 ? 25.62697 4.27828 39.35092 1.000 41.50945 104 PHE A N 1
ATOM 670 C CA . PHE A 1 108 ? 24.69990 5.32892 39.77123 1.000 41.53431 104 PHE A CA 1
ATOM 671 C C . PHE A 1 108 ? 24.20436 6.13175 38.57836 1.000 43.16469 104 PHE A C 1
ATOM 672 O O . PHE A 1 108 ? 23.00006 6.32672 38.40646 1.000 45.82034 104 PHE A O 1
ATOM 680 N N . LEU A 1 109 ? 25.12136 6.59446 37.72891 1.000 41.96787 105 LEU A N 1
ATOM 681 C CA . LEU A 1 109 ? 24.70575 7.34734 36.54833 1.000 41.23762 105 LEU A CA 1
ATOM 682 C C . LEU A 1 109 ? 23.95966 6.45904 35.56709 1.000 44.81846 105 LEU A C 1
ATOM 683 O O . LEU A 1 109 ? 22.99748 6.90370 34.92923 1.000 44.13997 105 LEU A O 1
ATOM 688 N N . ASP A 1 110 ? 24.42501 5.21412 35.40781 1.000 42.37122 106 ASP A N 1
ATOM 689 C CA . ASP A 1 110 ? 23.78434 4.26019 34.49978 1.000 43.18076 106 ASP A CA 1
ATOM 690 C C . ASP A 1 110 ? 22.33448 4.02305 34.90225 1.000 50.90468 106 ASP A C 1
ATOM 691 O O . ASP A 1 110 ? 21.43898 3.98258 34.04984 1.000 49.09320 106 ASP A O 1
ATOM 696 N N . GLU A 1 111 ? 22.07285 3.89313 36.20390 1.000 46.65389 107 GLU A N 1
ATOM 697 C CA . GLU A 1 111 ? 20.70326 3.62237 36.63314 1.000 50.41990 107 GLU A CA 1
ATOM 698 C C . GLU A 1 111 ? 19.79619 4.82593 36.41735 1.000 46.30908 107 GLU A C 1
ATOM 699 O O . GLU A 1 111 ? 18.62932 4.66341 36.04335 1.000 48.57681 107 GLU A O 1
ATOM 705 N N . TRP A 1 112 ? 20.30402 6.03396 36.65918 1.000 45.62837 108 TRP A N 1
ATOM 706 C CA . TRP A 1 112 ? 19.50232 7.22856 36.40181 1.000 48.58218 108 TRP A CA 1
ATOM 707 C C . TRP A 1 112 ? 19.25048 7.42295 34.91134 1.000 48.61209 108 TRP A C 1
ATOM 708 O O . TRP A 1 112 ? 18.16904 7.86418 34.50974 1.000 43.67870 108 TRP A O 1
ATOM 719 N N . LEU A 1 113 ? 20.24618 7.13547 34.07149 1.000 47.75787 109 LEU A N 1
ATOM 720 C CA . LEU A 1 113 ? 20.01217 7.22816 32.63515 1.000 51.08627 109 LEU A CA 1
ATOM 721 C C . LEU A 1 113 ? 18.92745 6.24742 32.18649 1.000 52.26221 109 LEU A C 1
ATOM 722 O O . LEU A 1 113 ? 18.10594 6.57726 31.32206 1.000 50.69737 109 LEU A O 1
ATOM 727 N N . TYR A 1 114 ? 18.88663 5.04867 32.77763 1.000 49.57256 110 TYR A N 1
ATOM 728 C CA . TYR A 1 114 ? 17.84876 4.08512 32.40898 1.000 53.62557 110 TYR A CA 1
ATOM 729 C C . TYR A 1 114 ? 16.46825 4.48789 32.90608 1.000 54.19910 110 TYR A C 1
ATOM 730 O O . TYR A 1 114 ? 15.46115 4.07399 32.32195 1.000 54.97975 110 TYR A O 1
ATOM 739 N N . LYS A 1 115 ? 16.38828 5.25199 33.99752 1.000 49.87470 111 LYS A N 1
ATOM 740 C CA . LYS A 1 115 ? 15.09155 5.78753 34.40017 1.000 51.34704 111 LYS A CA 1
ATOM 741 C C . LYS A 1 115 ? 14.54678 6.73092 33.34407 1.000 54.44896 111 LYS A C 1
ATOM 742 O O . LYS A 1 115 ? 13.32989 6.84140 33.18201 1.000 54.81531 111 LYS A O 1
ATOM 748 N N . PHE A 1 116 ? 15.43854 7.42571 32.63129 1.000 51.39700 112 PHE A N 1
ATOM 749 C CA . PHE A 1 116 ? 15.03980 8.36910 31.59296 1.000 53.17788 112 PHE A CA 1
ATOM 750 C C . PHE A 1 116 ? 14.71637 7.67371 30.27781 1.000 52.46408 112 PHE A C 1
ATOM 751 O O . PHE A 1 116 ? 13.76523 8.05525 29.58871 1.000 56.39700 112 PHE A O 1
ATOM 759 N N . SER A 1 117 ? 15.52405 6.68884 29.89203 1.000 51.96036 113 SER A N 1
ATOM 760 C CA . SER A 1 117 ? 15.42988 6.11189 28.55534 1.000 54.79986 113 SER A CA 1
ATOM 761 C C . SER A 1 117 ? 14.36682 5.02565 28.43039 1.000 65.00164 113 SER A C 1
ATOM 762 O O . SER A 1 117 ? 14.01142 4.65558 27.30238 1.000 65.61861 113 SER A O 1
ATOM 765 N N . ALA A 1 118 ? 13.81923 4.52153 29.53285 1.000 61.17322 114 ALA A N 1
ATOM 766 C CA . ALA A 1 118 ? 12.86233 3.42796 29.43881 1.000 64.04416 114 ALA A CA 1
ATOM 767 C C . ALA A 1 118 ? 11.84700 3.54788 30.56950 1.000 64.56969 114 ALA A C 1
ATOM 768 O O . ALA A 1 118 ? 11.95586 4.41705 31.44000 1.000 63.31963 114 ALA A O 1
ATOM 770 N N . ASP A 1 119 ? 10.83520 2.67585 30.52508 1.000 67.29683 115 ASP A N 1
ATOM 771 C CA . ASP A 1 119 ? 9.85229 2.51340 31.59622 1.000 69.46663 115 ASP A CA 1
ATOM 772 C C . ASP A 1 119 ? 8.99266 3.76382 31.74969 1.000 72.95821 115 ASP A C 1
ATOM 773 O O . ASP A 1 119 ? 8.07014 3.98472 30.95911 1.000 69.78417 115 ASP A O 1
ATOM 778 N N . GLU A 1 120 ? 9.27268 4.58501 32.75890 1.000 68.13711 116 GLU A N 1
ATOM 779 C CA . GLU A 1 120 ? 8.46145 5.76849 33.00571 1.000 70.66515 116 GLU A CA 1
ATOM 780 C C . GLU A 1 120 ? 9.03781 7.03102 32.36853 1.000 64.99710 116 GLU A C 1
ATOM 781 O O . GLU A 1 120 ? 8.39341 8.08266 32.43334 1.000 65.59889 116 GLU A O 1
ATOM 787 N N . PHE A 1 121 ? 10.20904 6.94361 31.72930 1.000 64.17400 117 PHE A N 1
ATOM 788 C CA . PHE A 1 121 ? 10.79648 8.06869 30.99258 1.000 58.71697 117 PHE A CA 1
ATOM 789 C C . PHE A 1 121 ? 10.90801 9.30802 31.88345 1.000 60.99336 117 PHE A C 1
ATOM 790 O O . PHE A 1 121 ? 10.52912 10.41361 31.50285 1.000 60.68256 117 PHE A O 1
ATOM 798 N N . PHE A 1 122 ? 11.44204 9.10787 33.08090 1.000 59.31907 118 PHE A N 1
ATOM 799 C CA . PHE A 1 122 ? 11.48604 10.12859 34.11700 1.000 58.24143 118 PHE A CA 1
ATOM 800 C C . PHE A 1 122 ? 12.68855 11.05328 33.90958 1.000 56.10574 118 PHE A C 1
ATOM 801 O O . PHE A 1 122 ? 13.79989 10.58556 33.63999 1.000 52.92349 118 PHE A O 1
ATOM 809 N N . ILE A 1 123 ? 12.46534 12.36225 34.02311 1.000 57.71286 119 ILE A N 1
ATOM 810 C CA . ILE A 1 123 ? 13.52747 13.36150 33.97536 1.000 56.02909 119 ILE A CA 1
ATOM 811 C C . ILE A 1 123 ? 13.52709 14.10712 35.30949 1.000 55.36764 119 ILE A C 1
ATOM 812 O O . ILE A 1 123 ? 12.52088 14.71958 35.67548 1.000 56.01029 119 ILE A O 1
ATOM 817 N N . PRO A 1 124 ? 14.60883 14.07252 36.08366 1.000 52.99870 120 PRO A N 1
ATOM 818 C CA . PRO A 1 124 ? 14.60959 14.78744 37.36524 1.000 53.42855 120 PRO A CA 1
ATOM 819 C C . PRO A 1 124 ? 14.94597 16.25097 37.18586 1.000 54.33948 120 PRO A C 1
ATOM 820 O O . PRO A 1 124 ? 15.84872 16.61103 36.43460 1.000 53.89466 120 PRO A O 1
ATOM 824 N N . ARG A 1 125 ? 14.20318 17.10031 37.88736 1.000 52.07706 121 ARG A N 1
ATOM 825 C CA . ARG A 1 125 ? 14.63114 18.48367 38.02857 1.000 52.56285 121 ARG A CA 1
ATOM 826 C C . ARG A 1 125 ? 15.86788 18.58010 38.90744 1.000 55.69460 121 ARG A C 1
ATOM 827 O O . ARG A 1 125 ? 16.73450 19.44307 38.69795 1.000 50.38325 121 ARG A O 1
ATOM 835 N N . GLU A 1 126 ? 15.95460 17.70529 39.89947 1.000 50.69269 122 GLU A N 1
ATOM 836 C CA . GLU A 1 126 ? 16.96397 17.78019 40.93691 1.000 49.01149 122 GLU A CA 1
ATOM 837 C C . GLU A 1 126 ? 17.21348 16.36463 41.43983 1.000 51.55985 122 GLU A C 1
ATOM 838 O O . GLU A 1 126 ? 16.27572 15.56900 41.53098 1.000 47.23446 122 GLU A O 1
ATOM 844 N N . VAL A 1 127 ? 18.47234 16.04626 41.74258 1.000 51.95930 123 VAL A N 1
ATOM 845 C CA . VAL A 1 127 ? 18.84561 14.75674 42.30445 1.000 51.45434 123 VAL A CA 1
ATOM 846 C C . VAL A 1 127 ? 19.55399 14.99917 43.62490 1.000 49.54171 123 VAL A C 1
ATOM 847 O O . VAL A 1 127 ? 20.35653 15.93084 43.75360 1.000 50.41022 123 VAL A O 1
ATOM 851 N N . LYS A 1 128 ? 19.26113 14.16023 44.61021 1.000 46.96820 124 LYS A N 1
ATOM 852 C CA . LYS A 1 128 ? 19.93973 14.23656 45.89193 1.000 45.57883 124 LYS A CA 1
ATOM 853 C C . LYS A 1 128 ? 20.49360 12.87058 46.23443 1.000 51.15684 124 LYS A C 1
ATOM 854 O O . LYS A 1 128 ? 19.77018 11.87211 46.15391 1.000 50.38643 124 LYS A O 1
ATOM 860 N N . VAL A 1 129 ? 21.75912 12.84032 46.64485 1.000 50.69540 125 VAL A N 1
ATOM 861 C CA . VAL A 1 129 ? 22.42060 11.63374 47.11781 1.000 47.05903 125 VAL A CA 1
ATOM 862 C C . VAL A 1 129 ? 22.40957 11.67543 48.63919 1.000 51.84149 125 VAL A C 1
ATOM 863 O O . VAL A 1 129 ? 23.07590 12.51728 49.25838 1.000 43.91550 125 VAL A O 1
ATOM 867 N N . LEU A 1 130 ? 21.61040 10.78760 49.24590 1.000 52.76335 126 LEU A N 1
ATOM 868 C CA . LEU A 1 130 ? 21.40710 10.83576 50.68940 1.000 52.77116 126 LEU A CA 1
ATOM 869 C C . LEU A 1 130 ? 22.62248 10.30957 51.43208 1.000 54.08407 126 LEU A C 1
ATOM 870 O O . LEU A 1 130 ? 22.99636 10.84193 52.48219 1.000 57.07986 126 LEU A O 1
ATOM 875 N N . SER A 1 131 ? 23.25737 9.27149 50.90179 1.000 49.77219 127 SER A N 1
ATOM 876 C CA . SER A 1 131 ? 24.35236 8.61527 51.59909 1.000 49.94455 127 SER A CA 1
ATOM 877 C C . SER A 1 131 ? 25.15025 7.78668 50.61401 1.000 52.94310 127 SER A C 1
ATOM 878 O O . SER A 1 131 ? 24.58208 7.16653 49.70779 1.000 49.65708 127 SER A O 1
ATOM 881 N N . ILE A 1 132 ? 26.46306 7.77663 50.81105 1.000 50.14369 128 ILE A N 1
ATOM 882 C CA . ILE A 1 132 ? 27.36190 6.82402 50.18216 1.000 49.95014 128 ILE A CA 1
ATOM 883 C C . ILE A 1 132 ? 28.03400 6.06041 51.30930 1.000 58.31130 128 ILE A C 1
ATOM 884 O O . ILE A 1 132 ? 28.62671 6.66732 52.21405 1.000 56.22254 128 ILE A O 1
ATOM 889 N N . ASP A 1 133 ? 27.89275 4.74307 51.29379 1.000 57.65622 129 ASP A N 1
ATOM 890 C CA . ASP A 1 133 ? 28.61780 3.88481 52.22800 1.000 64.85801 129 ASP A CA 1
ATOM 891 C C . ASP A 1 133 ? 30.00232 3.66141 51.63252 1.000 61.39017 129 ASP A C 1
ATOM 892 O O . ASP A 1 133 ? 30.17367 2.86898 50.70493 1.000 59.72436 129 ASP A O 1
ATOM 897 N N . GLN A 1 134 ? 31.00280 4.37288 52.15590 1.000 61.57619 130 GLN A N 1
ATOM 898 C CA . GLN A 1 134 ? 32.34274 4.29282 51.58603 1.000 60.93462 130 GLN A CA 1
ATOM 899 C C . GLN A 1 134 ? 33.02689 2.97256 51.88948 1.000 61.86950 130 GLN A C 1
ATOM 900 O O . GLN A 1 134 ? 34.08244 2.69159 51.31557 1.000 67.05288 130 GLN A O 1
ATOM 906 N N . ARG A 1 135 ? 32.46265 2.16672 52.78287 1.000 63.81799 131 ARG A N 1
ATOM 907 C CA . ARG A 1 135 ? 33.02596 0.86858 53.11566 1.000 64.65373 131 ARG A CA 1
ATOM 908 C C . ARG A 1 135 ? 32.53990 -0.20647 52.15229 1.000 62.71084 131 ARG A C 1
ATOM 909 O O . ARG A 1 135 ? 33.33977 -0.97132 51.60545 1.000 60.98333 131 ARG A O 1
ATOM 917 N N . ASN A 1 136 ? 31.22618 -0.26427 51.93964 1.000 64.37217 132 ASN A N 1
ATOM 918 C CA . ASN A 1 136 ? 30.58948 -1.26660 51.09993 1.000 63.15701 132 ASN A CA 1
ATOM 919 C C . ASN A 1 136 ? 30.28686 -0.76386 49.69718 1.000 52.08447 132 ASN A C 1
ATOM 920 O O . ASN A 1 136 ? 29.85434 -1.55604 48.85487 1.000 57.07438 132 ASN A O 1
ATOM 925 N N . PHE A 1 137 ? 30.49822 0.52406 49.43545 1.000 55.74630 133 PHE A N 1
ATOM 926 C CA . PHE A 1 137 ? 30.24136 1.12972 48.13016 1.000 54.76505 133 PHE A CA 1
ATOM 927 C C . PHE A 1 137 ? 28.76888 0.97915 47.75362 1.000 55.92585 133 PHE A C 1
ATOM 928 O O . PHE A 1 137 ? 28.42117 0.47534 46.68575 1.000 56.54249 133 PHE A O 1
ATOM 936 N N . LYS A 1 138 ? 27.90443 1.40562 48.67340 1.000 50.24949 134 LYS A N 1
ATOM 937 C CA . LYS A 1 138 ? 26.46164 1.44110 48.49865 1.000 56.09516 134 LYS A CA 1
ATOM 938 C C . LYS A 1 138 ? 25.99132 2.88780 48.54808 1.000 55.78882 134 LYS A C 1
ATOM 939 O O . LYS A 1 138 ? 26.57043 3.72276 49.25153 1.000 57.33437 134 LYS A O 1
ATOM 945 N N . LEU A 1 139 ? 24.91864 3.17990 47.81953 1.000 50.44695 135 LEU A N 1
ATOM 946 C CA . LEU A 1 139 ? 24.43914 4.54111 47.67838 1.000 50.03100 135 LEU A CA 1
ATOM 947 C C . LEU A 1 139 ? 22.91929 4.55342 47.68298 1.000 50.95803 135 LEU A C 1
ATOM 948 O O . LEU A 1 139 ? 22.28656 3.64738 47.13264 1.000 48.00984 135 LEU A O 1
ATOM 953 N N . ARG A 1 140 ? 22.33704 5.58391 48.30552 1.000 47.07435 136 ARG A N 1
ATOM 954 C CA . ARG A 1 140 ? 20.91286 5.87937 48.21092 1.000 49.76289 136 ARG A CA 1
ATOM 955 C C . ARG A 1 140 ? 20.73662 7.28700 47.66229 1.000 49.21816 136 ARG A C 1
ATOM 956 O O . ARG A 1 140 ? 21.39469 8.22877 48.12477 1.000 51.09350 136 ARG A O 1
ATOM 964 N N . SER A 1 141 ? 19.84316 7.43482 46.68939 1.000 46.53651 137 SER A N 1
ATOM 965 C CA . SER A 1 141 ? 19.59530 8.73225 46.09032 1.000 48.59531 137 SER A CA 1
ATOM 966 C C . SER A 1 141 ? 18.11400 8.86647 45.76615 1.000 51.15102 137 SER A C 1
ATOM 967 O O . SER A 1 141 ? 17.34914 7.89194 45.78686 1.000 51.60307 137 SER A O 1
ATOM 970 N N . ILE A 1 142 ? 17.71170 10.10643 45.49487 1.000 51.54585 138 ILE A N 1
ATOM 971 C CA A ILE A 1 142 ? 16.31663 10.44066 45.24257 0.678 48.58330 138 ILE A CA 1
ATOM 972 C CA B ILE A 1 142 ? 16.31188 10.46294 45.26373 0.322 48.67965 138 ILE A CA 1
ATOM 973 C C . ILE A 1 142 ? 16.27595 11.59724 44.24720 1.000 47.62131 138 ILE A C 1
ATOM 974 O O . ILE A 1 142 ? 17.14492 12.47206 44.24980 1.000 52.07985 138 ILE A O 1
ATOM 983 N 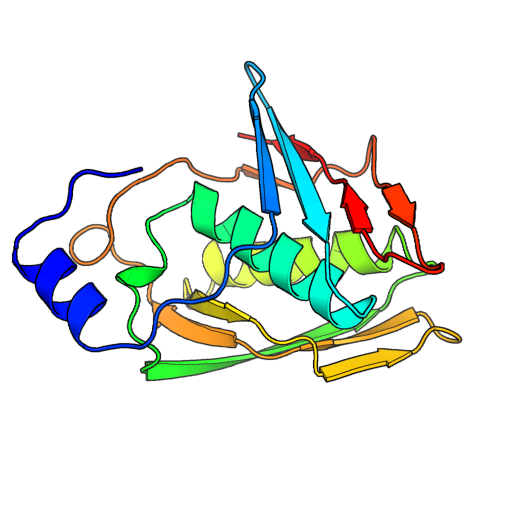N . GLY A 1 143 ? 15.28152 11.58476 43.37020 1.000 53.46462 139 GLY A N 1
ATOM 984 C CA . GLY A 1 143 ? 15.10012 12.66949 42.41669 1.000 51.40465 139 GLY A CA 1
ATOM 985 C C . GLY A 1 143 ? 13.64961 13.10332 42.35233 1.000 52.34078 139 GLY A C 1
ATOM 986 O O . GLY A 1 143 ? 12.73520 12.32272 42.62365 1.000 52.85937 139 GLY A O 1
ATOM 987 N N . TRP A 1 144 ? 13.44359 14.36963 41.98466 1.000 50.14713 140 TRP A N 1
ATOM 988 C CA . TRP A 1 144 ? 12.10773 14.93933 41.83110 1.000 49.22902 140 TRP A CA 1
ATOM 989 C C . TRP A 1 144 ? 11.94448 15.48632 40.42406 1.000 54.32706 140 TRP A C 1
ATOM 990 O O . TRP A 1 144 ? 12.82069 16.20356 39.92753 1.000 56.58366 140 TRP A O 1
ATOM 1001 N N . GLY A 1 145 ? 10.81714 15.15740 39.79190 1.000 55.97767 141 GLY A N 1
ATOM 1002 C CA . GLY A 1 145 ? 10.64078 15.44703 38.38263 1.000 54.99874 141 GLY A CA 1
ATOM 1003 C C . GLY A 1 145 ? 9.33146 14.93663 37.82083 1.000 59.54818 141 GLY A C 1
ATOM 1004 O O . GLY A 1 145 ? 8.33605 14.80420 38.54091 1.000 62.01012 141 GLY A O 1
ATOM 1005 N N . GLU A 1 146 ? 9.32209 14.64378 36.52916 1.000 54.46107 142 GLU A N 1
ATOM 1006 C CA . GLU A 1 146 ? 8.11247 14.22068 35.84572 1.000 58.66418 142 GLU A CA 1
ATOM 1007 C C . GLU A 1 146 ? 8.52795 13.45584 34.59758 1.000 58.63138 142 GLU A C 1
ATOM 1008 O O . GLU A 1 146 ? 9.71548 13.31432 34.29837 1.000 58.76053 142 GLU A O 1
ATOM 1014 N N . GLU A 1 147 ? 7.53735 12.95933 33.86853 1.000 62.54284 143 GLU A N 1
ATOM 1015 C CA . GLU A 1 147 ? 7.81998 12.30212 32.60484 1.000 65.93307 143 GLU A CA 1
ATOM 1016 C C . GLU A 1 147 ? 8.39276 13.30297 31.60735 1.000 62.11203 143 GLU A C 1
ATOM 1017 O O . GLU A 1 147 ? 7.87580 14.41356 31.45363 1.000 62.62708 143 GLU A O 1
ATOM 1023 N N . PHE A 1 148 ? 9.46841 12.90701 30.93008 1.000 60.24235 144 PHE A N 1
ATOM 1024 C CA . PHE A 1 148 ? 10.03428 13.73293 29.87132 1.000 52.90211 144 PHE A CA 1
ATOM 1025 C C . PHE A 1 148 ? 9.04838 13.83994 28.71677 1.000 64.75128 144 PHE A C 1
ATOM 1026 O O . PHE A 1 148 ? 8.32554 12.88944 28.40731 1.000 67.33443 144 PHE A O 1
ATOM 1034 N N . SER A 1 149 ? 9.00931 15.00761 28.08315 1.000 68.04963 145 SER A N 1
ATOM 1035 C CA . SER A 1 149 ? 8.07968 15.23897 26.98869 1.000 72.67219 145 SER A CA 1
ATOM 1036 C C . SER A 1 149 ? 8.64460 16.30492 26.06687 1.000 75.82406 145 SER A C 1
ATOM 1037 O O . SER A 1 149 ? 9.11079 17.35036 26.52669 1.000 74.19589 145 SER A O 1
ATOM 1040 N N . LEU A 1 150 ? 8.57451 16.03947 24.76222 1.000 78.36918 146 LEU A N 1
ATOM 1041 C CA . LEU A 1 150 ? 9.17146 16.93909 23.78220 1.000 77.84819 146 LEU A CA 1
ATOM 1042 C C . LEU A 1 150 ? 8.43520 18.26855 23.71001 1.000 80.41048 146 LEU A C 1
ATOM 1043 O O . LEU A 1 150 ? 9.01456 19.27223 23.27903 1.000 87.36825 146 LEU A O 1
ATOM 1048 N N . SER A 1 151 ? 7.17003 18.30126 24.12877 1.000 72.44311 147 SER A N 1
ATOM 1049 C CA . SER A 1 151 ? 6.39450 19.53121 24.04602 1.000 80.28257 147 SER A CA 1
ATOM 1050 C C . SER A 1 151 ? 6.57651 20.39716 25.28538 1.000 86.12955 147 SER A C 1
ATOM 1051 O O . SER A 1 151 ? 6.48554 21.62826 25.19996 1.000 82.95143 147 SER A O 1
ATOM 1054 N N . LYS A 1 152 ? 6.84541 19.77999 26.43454 1.000 79.64865 148 LYS A N 1
ATOM 1055 C CA . LYS A 1 152 ? 6.99586 20.52561 27.67536 1.000 70.58837 148 LYS A CA 1
ATOM 1056 C C . LYS A 1 152 ? 8.44360 20.88963 27.96346 1.000 69.58411 148 LYS A C 1
ATOM 1057 O O . LYS A 1 152 ? 8.70328 21.91166 28.60951 1.000 65.67831 148 LYS A O 1
ATOM 1063 N N . HIS A 1 153 ? 9.39322 20.10552 27.46062 1.000 67.04620 149 HIS A N 1
ATOM 1064 C CA . HIS A 1 153 ? 10.78937 20.23785 27.81733 1.000 65.31575 149 HIS A CA 1
ATOM 1065 C C . HIS A 1 153 ? 11.63400 20.52311 26.58411 1.000 67.63021 149 HIS A C 1
ATOM 1066 O O . HIS A 1 153 ? 11.42807 19.89160 25.53764 1.000 65.37932 149 HIS A O 1
ATOM 1073 N N . PRO A 1 154 ? 12.56945 21.46639 26.65964 1.000 61.41233 150 PRO A N 1
ATOM 1074 C CA . PRO A 1 154 ? 13.40023 21.77142 25.49149 1.000 62.85672 150 PRO A CA 1
ATOM 1075 C C . PRO A 1 154 ? 14.23777 20.57060 25.09423 1.000 68.82154 150 PRO A C 1
ATOM 1076 O O . PRO A 1 154 ? 14.74756 19.83354 25.94001 1.000 61.69588 150 PRO A O 1
ATOM 1080 N N . GLN A 1 155 ? 14.36401 20.36676 23.78962 1.000 68.18297 151 GLN A N 1
ATOM 1081 C CA . GLN A 1 155 ? 15.18736 19.28019 23.29110 1.000 72.61051 151 GLN A CA 1
ATOM 1082 C C . GLN A 1 155 ? 16.65085 19.68018 23.37107 1.000 73.12010 151 GLN A C 1
ATOM 1083 O O . GLN A 1 155 ? 17.04177 20.75073 22.89647 1.000 71.47790 151 GLN A O 1
ATOM 1089 N N . GLY A 1 156 ? 17.45065 18.82884 23.99528 1.000 67.97168 152 GLY A N 1
ATOM 1090 C CA . GLY A 1 156 ? 18.88012 19.01958 24.01824 1.000 64.25964 152 GLY A CA 1
ATOM 1091 C C . GLY A 1 156 ? 19.53685 17.91499 23.22879 1.000 64.50523 152 GLY A C 1
ATOM 1092 O O . GLY A 1 156 ? 19.15238 17.65401 22.08596 1.000 65.20113 152 GLY A O 1
ATOM 1093 N N . THR A 1 157 ? 20.50512 17.23996 23.83455 1.000 61.74284 153 THR A N 1
ATOM 1094 C CA . THR A 1 157 ? 21.23237 16.16421 23.17760 1.000 57.21428 153 THR A CA 1
ATOM 1095 C C . THR A 1 157 ? 20.96793 14.85726 23.90450 1.000 58.99343 153 THR A C 1
ATOM 1096 O O . THR A 1 157 ? 20.97205 14.8122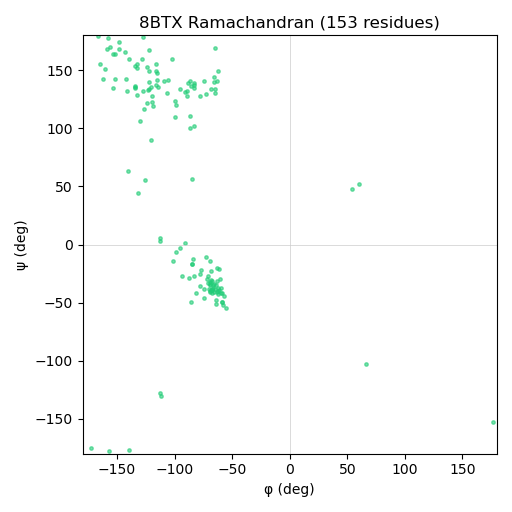7 25.13731 1.000 61.62830 153 THR A O 1
ATOM 1100 N N . GLU A 1 158 ? 20.73793 13.79292 23.13981 1.000 61.66762 154 GLU A N 1
ATOM 1101 C CA . GLU A 1 158 ? 20.51937 12.49106 23.74883 1.000 58.65659 154 GLU A CA 1
ATOM 1102 C C . GLU A 1 158 ? 21.82228 11.92886 24.30629 1.000 59.06897 154 GLU A C 1
ATOM 1103 O O . GLU A 1 158 ? 22.83563 11.85234 23.60193 1.000 55.98121 154 GLU A O 1
ATOM 1109 N N . VAL A 1 159 ? 21.78705 11.49890 25.56236 1.000 54.30650 155 VAL A N 1
ATOM 1110 C CA . VAL A 1 159 ? 22.91409 10.79308 26.16130 1.000 55.53485 155 VAL A CA 1
ATOM 1111 C C . VAL A 1 159 ? 22.75528 9.31564 25.83867 1.000 56.46978 155 VAL A C 1
ATOM 1112 O O . VAL A 1 159 ? 21.85210 8.65422 26.35406 1.000 56.93076 155 VAL A O 1
ATOM 1116 N N . LYS A 1 160 ? 23.63675 8.79064 24.98597 1.000 50.29078 156 LYS A N 1
ATOM 1117 C CA . LYS A 1 160 ? 23.47357 7.41621 24.52947 1.000 56.51805 156 LYS A CA 1
ATOM 1118 C C . LYS A 1 160 ? 23.93049 6.41306 25.58313 1.000 58.11979 156 LYS A C 1
ATOM 1119 O O . LYS A 1 160 ? 23.34071 5.33318 25.71649 1.000 56.49368 156 LYS A O 1
ATOM 1125 N N . ALA A 1 161 ? 24.98217 6.73800 26.32971 1.000 47.67657 157 ALA A N 1
ATOM 1126 C CA . ALA A 1 161 ? 25.55294 5.78419 27.26854 1.000 42.45932 157 ALA A CA 1
ATOM 1127 C C . ALA A 1 161 ? 26.46430 6.53248 28.23478 1.000 47.77348 157 ALA A C 1
ATOM 1128 O O . ALA A 1 161 ? 26.96380 7.62123 27.93513 1.000 47.22908 157 ALA A O 1
ATOM 1130 N N . ILE A 1 162 ? 26.63864 5.95308 29.40604 1.000 47.70524 158 ILE A N 1
ATOM 1131 C CA . ILE A 1 162 ? 27.76723 6.27474 30.27119 1.000 50.89853 158 ILE A CA 1
ATOM 1132 C C . ILE A 1 162 ? 28.91389 5.40199 29.81214 1.000 49.15202 158 ILE A C 1
ATOM 1133 O O . ILE A 1 162 ? 28.72051 4.20313 29.57268 1.000 47.94877 158 ILE A O 1
ATOM 1138 N N . THR A 1 163 ? 30.11423 5.97120 29.70166 1.000 46.68862 159 THR A N 1
ATOM 1139 C CA . THR A 1 163 ? 31.29937 5.16333 29.44549 1.000 47.57109 159 THR A CA 1
ATOM 1140 C C . THR A 1 163 ? 32.08667 4.97925 30.73437 1.000 45.34795 159 THR A C 1
ATOM 1141 O O . THR A 1 163 ? 31.96153 5.74918 31.68888 1.000 45.43816 159 THR A O 1
ATOM 1145 N N . TYR A 1 164 ? 32.92363 3.94916 30.74395 1.000 43.20681 160 TYR A N 1
ATOM 1146 C CA . TYR A 1 164 ? 33.71764 3.62049 31.92239 1.000 48.48558 160 TYR A CA 1
ATOM 1147 C C . TYR A 1 164 ? 35.20279 3.84171 31.70301 1.000 53.09987 160 TYR A C 1
ATOM 1148 O O . TYR A 1 164 ? 36.00052 3.50511 32.58032 1.000 52.54490 160 TYR A O 1
ATOM 1157 N N . SER A 1 165 ? 35.58760 4.40353 30.55215 1.000 53.93124 161 SER A N 1
ATOM 1158 C CA . SER A 1 165 ? 36.99246 4.46726 30.15819 1.000 60.11184 161 SER A CA 1
ATOM 1159 C C . SER A 1 165 ? 37.79080 5.45597 31.00846 1.000 53.56041 161 SER A C 1
ATOM 1160 O O . SER A 1 165 ? 38.97985 5.22911 31.26223 1.000 69.99103 161 SER A O 1
ATOM 1163 N N . ALA A 1 166 ? 37.17619 6.54778 31.46615 1.000 60.00585 162 ALA A N 1
ATOM 1164 C CA . ALA A 1 166 ? 37.92814 7.51985 32.25244 1.000 62.54523 162 ALA A CA 1
ATOM 1165 C C . ALA A 1 166 ? 37.06701 8.04291 33.39613 1.000 57.86427 162 ALA A C 1
ATOM 1166 O O . ALA A 1 166 ? 36.72427 9.22558 33.48110 1.000 57.78484 162 ALA A O 1
ATOM 1168 N N . MET A 1 167 ? 36.69781 7.14125 34.29946 1.000 51.34044 163 MET A N 1
ATOM 1169 C CA . MET A 1 167 ? 36.10781 7.55648 35.56090 1.000 47.06723 163 MET A CA 1
ATOM 1170 C C . MET A 1 167 ? 37.22736 8.10581 36.42981 1.000 46.32635 163 MET A C 1
ATOM 1171 O O . MET A 1 167 ? 38.34004 7.57761 36.43166 1.000 49.47384 163 MET A O 1
ATOM 1176 N N . GLN A 1 168 ? 36.93590 9.17521 37.16021 1.000 45.43088 164 GLN A N 1
ATOM 1177 C CA . GLN A 1 168 ? 37.86676 9.70883 38.14664 1.000 44.33883 164 GLN A CA 1
ATOM 1178 C C . GLN A 1 168 ? 37.04337 10.15486 39.33421 1.000 44.39434 164 GLN A C 1
ATOM 1179 O O . GLN A 1 168 ? 36.02913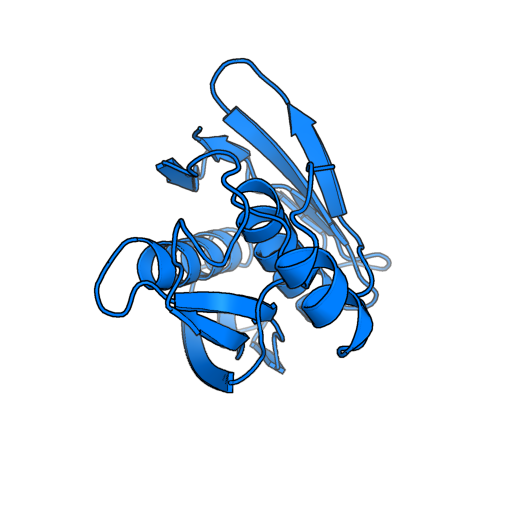 10.83302 39.14390 1.000 42.98005 164 GLN A O 1
ATOM 1185 N N . VAL A 1 169 ? 37.45666 9.77020 40.54285 1.000 44.41578 165 VAL A N 1
ATOM 1186 C CA . VAL A 1 169 ? 36.79474 10.22187 41.76904 1.000 41.88082 165 VAL A CA 1
ATOM 1187 C C . VAL A 1 169 ? 37.86193 10.69092 42.73786 1.000 42.80509 165 VAL A C 1
ATOM 1188 O O . VAL A 1 169 ? 38.83350 9.96876 42.99691 1.000 47.77300 165 VAL A O 1
ATOM 1192 N N . TYR A 1 170 ? 37.69455 11.90000 43.26827 1.000 43.28603 166 TYR A N 1
ATOM 1193 C CA . TYR A 1 170 ? 38.60267 12.44342 44.26318 1.000 45.65495 166 TYR A CA 1
ATOM 1194 C C . TYR A 1 170 ? 37.79683 12.71503 45.51735 1.000 50.31324 166 TYR A C 1
ATOM 1195 O O . TYR A 1 170 ? 36.75663 13.37036 45.45828 1.000 47.69279 166 TYR A O 1
ATOM 1204 N N . ASN A 1 171 ? 38.26825 12.19281 46.63212 1.000 54.78016 167 ASN A N 1
ATOM 1205 C CA . ASN A 1 171 ? 37.46989 12.11143 47.84098 1.000 53.84239 167 ASN A CA 1
ATOM 1206 C C . ASN A 1 171 ? 38.27782 12.62552 49.01205 1.000 62.19461 167 ASN A C 1
ATOM 1207 O O . ASN A 1 171 ? 38.31523 12.02594 50.08599 1.000 66.94419 167 ASN A O 1
ATOM 1212 N N . GLU A 1 172 ? 38.96083 13.74171 48.80902 1.000 58.33925 168 GLU A N 1
ATOM 1213 C CA . GLU A 1 172 ? 39.81165 14.35346 49.82501 1.000 65.94727 168 GLU A CA 1
ATOM 1214 C C . GLU A 1 172 ? 39.17025 15.66652 50.26143 1.000 72.90575 168 GLU A C 1
ATOM 1215 O O . GLU A 1 172 ? 37.95782 15.67876 50.53056 1.000 71.95785 168 GLU A O 1
ATOM 1221 N N . GLU A 1 173 ? 39.90852 16.77229 50.28940 1.000 67.39287 169 GLU A N 1
ATOM 1222 C CA . GLU A 1 173 ? 39.38720 18.02254 50.82008 1.000 75.03531 169 GLU A CA 1
ATOM 1223 C C . GLU A 1 173 ? 38.30165 18.60850 49.92593 1.000 75.46368 169 GLU A C 1
ATOM 1224 O O . GLU A 1 173 ? 37.29587 19.13373 50.42085 1.000 79.56088 169 GLU A O 1
ATOM 1230 N N . ASN A 1 174 ? 38.48565 18.54043 48.61011 1.000 64.10489 170 ASN A N 1
ATOM 1231 C CA . ASN A 1 174 ? 37.55192 19.13316 47.65338 1.000 65.34406 170 ASN A CA 1
ATOM 1232 C C . ASN A 1 174 ? 37.04293 18.01580 46.75582 1.000 59.50573 170 ASN A C 1
ATOM 1233 O O . ASN A 1 174 ? 37.66822 17.69470 45.73193 1.000 56.05771 170 ASN A O 1
ATOM 1238 N N . PRO A 1 175 ? 35.94125 17.36237 47.12527 1.000 51.79461 171 PRO A N 1
ATOM 1239 C CA . PRO A 1 175 ? 35.48045 16.20433 46.35194 1.000 50.16635 171 PRO A CA 1
ATOM 1240 C C . PRO A 1 175 ? 35.04909 16.61051 44.95855 1.000 49.61937 171 PRO A C 1
ATOM 1241 O O . PRO A 1 175 ? 34.40988 17.64953 44.76193 1.000 47.43385 171 PRO A O 1
ATOM 1245 N N . GLU A 1 176 ? 35.39595 15.76744 43.98933 1.000 47.34487 172 GLU A N 1
ATOM 1246 C CA . GLU A 1 176 ? 35.08691 16.04416 42.59720 1.000 48.00340 172 GLU A CA 1
ATOM 1247 C C . GLU A 1 176 ? 35.15350 14.74122 41.82730 1.000 42.02568 172 GLU A C 1
ATOM 1248 O O . GLU A 1 176 ? 35.86997 13.81218 42.21560 1.000 41.81641 172 GLU A O 1
ATOM 1254 N N . VAL A 1 177 ? 34.36947 14.66764 40.75459 1.000 40.38799 173 VAL A N 1
ATOM 1255 C CA . VAL A 1 177 ? 34.32360 13.48965 39.90159 1.000 39.65330 173 VAL A CA 1
ATOM 1256 C C . VAL A 1 177 ? 34.42941 13.91519 38.44298 1.000 46.23631 173 VAL A C 1
ATOM 1257 O O . VAL A 1 177 ? 34.07618 15.03451 38.07094 1.000 43.60560 173 VAL A O 1
ATOM 1261 N N . PHE A 1 178 ? 34.91441 12.98352 37.61339 1.000 45.02024 174 PHE A N 1
ATOM 1262 C CA . PHE A 1 178 ? 35.00672 13.17680 36.16847 1.000 46.67702 174 PHE A CA 1
ATOM 1263 C C . PHE A 1 178 ? 34.47790 11.91496 35.49614 1.000 45.25392 174 PHE A C 1
ATOM 1264 O O . PHE A 1 178 ? 34.80534 10.80141 35.91604 1.000 47.10257 174 PHE A O 1
ATOM 1272 N N . VAL A 1 179 ? 33.64145 12.07716 34.47824 1.000 42.50697 175 VAL A N 1
ATOM 1273 C CA A VAL A 1 179 ? 33.08656 10.94153 33.75271 0.618 42.45332 175 VAL A CA 1
ATOM 1274 C CA B VAL A 1 179 ? 33.04654 10.95068 33.76119 0.382 42.59571 175 VAL A CA 1
ATOM 1275 C C . VAL A 1 179 ? 32.90683 11.34394 32.29819 1.000 48.49226 175 VAL A C 1
ATOM 1276 O O . VAL A 1 179 ? 32.66303 12.50862 31.97614 1.000 46.11747 175 VAL A O 1
ATOM 1283 N N . ILE A 1 180 ? 33.03592 10.36659 31.40285 1.000 42.73328 176 ILE A N 1
ATOM 1284 C CA . ILE A 1 180 ? 32.77705 10.60090 29.99145 1.000 43.39516 176 ILE A CA 1
ATOM 1285 C C . ILE A 1 180 ? 31.45822 9.92638 29.63573 1.000 43.48404 176 ILE A C 1
ATOM 1286 O O . ILE A 1 180 ? 31.24200 8.75240 29.96263 1.000 45.34353 176 ILE A O 1
ATOM 1291 N N . ILE A 1 181 ? 30.56451 10.67193 28.98103 1.000 44.54948 177 ILE A N 1
ATOM 1292 C CA . ILE A 1 181 ? 29.32127 10.10757 28.46548 1.000 43.21803 177 ILE A CA 1
ATOM 1293 C C . ILE A 1 181 ? 29.33424 10.18274 26.94788 1.000 48.79536 177 ILE A C 1
ATOM 1294 O O . ILE A 1 181 ? 29.89703 11.10938 26.35518 1.000 50.50693 177 ILE A O 1
ATOM 1299 N N . ASP A 1 182 ? 28.70077 9.19616 26.31797 1.000 49.43231 178 ASP A N 1
ATOM 1300 C CA . ASP A 1 182 ? 28.61296 9.13065 24.86650 1.000 51.77821 178 ASP A CA 1
ATOM 1301 C C . ASP A 1 182 ? 27.39297 9.90061 24.37946 1.000 52.24952 178 ASP A C 1
ATOM 1302 O O . ASP A 1 182 ? 26.31092 9.80392 24.96361 1.000 52.09263 178 ASP A O 1
ATOM 1307 N N . ILE A 1 183 ? 27.57129 10.63774 23.28714 1.000 56.52241 179 ILE A N 1
ATOM 1308 C CA . ILE A 1 183 ? 26.47414 11.33485 22.63034 1.000 56.57173 179 ILE A CA 1
ATOM 1309 C C . ILE A 1 183 ? 26.43824 10.95054 21.15198 1.000 63.90643 179 ILE A C 1
ATOM 1310 O O . ILE A 1 183 ? 27.29442 10.21457 20.64469 1.000 68.85685 179 ILE A O 1
#

InterPro domains:
  IPR002804 Archease [PTHR12682] (1-167)
  IPR023572 Archease domain [PF01951] (31-167)
  IPR036820 Archease domain superfamily [G3DSA:3.55.10.10] (28-167)
  IPR036820 Archease domain superfamily [SSF69819] (29-167)

Foldseek 3Di:
DDDDDPLLVVLLVVDDADDAAWDWDDDDWKIKIKGWDQALQRQLQNSLVVVLVQFFPLSSFDQPDKDKDKDFAPAQQRLSQVRSQVSLCCLPDDQNWRFSGKGWPDADRVRRITIIMGGGHHDDCVRTPGGDRFPGWDSPDWDWDGPRITMIMTMTTD

Nearest PDB structures (foldseek):
  8btx-assembly1_A  TM=1.006E+00  e=7.922E-35  Homo sapiens
  8odp-assembly2_D  TM=9.892E-01  e=5.326E-31  Homo sapiens
  5yzl-assembly1_B  TM=8.249E-01  e=1.292E-27  Homo sapiens
  5yzj-assembly1_B  TM=8.247E-01  e=4.037E-27  Homo sapiens
  4n2p-assembly1_A  TM=8.404E-01  e=2.153E-11  Pyrococcus horikoshii OT3

Secondary structure (DSSP, 8-state):
-----HHHHHHHHHSPPPPP-EEEEE-SSEEEEEEE-SSHHHHHHHHHHHHHHHHS-GGGS---EEEEEEEE-SSHHHHHHHHHHHHHHHHHSTT-EEEEEEEEEEEETTTTEEEEEEEEEE--TTTS-------EE--TT-EEE-SSS-EEEEEEE-

B-factor: mean 58.32, std 12.34, range [37.09, 110.6]

Solvent-accessible surface area: 8521 Å² total; per-residue (Å²): 192,75,139,24,65,148,123,11,116,58,26,89,91,135,43,99,123,43,118,146,49,21,87,64,102,87,100,144,64,38,0,36,0,31,0,91,8,118,68,4,39,34,0,0,26,6,0,0,14,0,0,1,11,32,6,1,21,22,13,0,0,22,49,110,84,76,20,103,3,95,6,105,13,130,69,31,80,30,0,0,32,75,0,0,37,62,0,10,136,77,28,63,44,127,113,94,3,0,2,8,69,2,98,4,73,48,13,52,86,210,87,52,101,3,115,2,24,0,72,0,9,102,40,40,138,103,58,1,10,148,27,55,112,9,132,38,10,23,174,94,36,19,59,24,102,58,152,150,113,7,49,0,36,0,35,0,51,52